Protein AF-A0A0N0D349-F1 (afdb_monom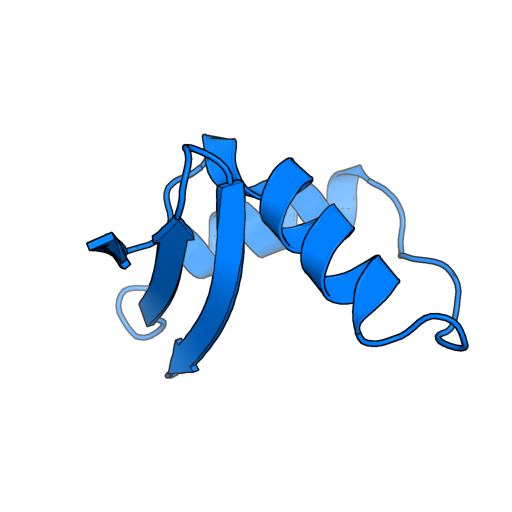er)

pLDDT: mean 92.61, std 5.79, range [74.38, 97.56]

Radius of gyration: 11.83 Å; Cα contacts (8 Å, |Δi|>4): 66; chains: 1; bounding box: 28×27×25 Å

Mean predicted aligned error: 3.41 Å

Nearest PDB structures (foldseek):
  8a9o-assembly1_B  TM=7.140E-01  e=7.196E-03  Acinetobacter baumannii
  8a9o-assembly1_A  TM=6.976E-01  e=1.073E-02  Acinetobacter baumannii
  8a9n-assembly1_B  TM=7.081E-01  e=1.828E-02  Acinetobacter baumannii
  5u08-assembly1_A  TM=6.680E-01  e=7.196E-03  uncultured bacterium
  7n1l-assembly6_L  TM=6.879E-01  e=1.401E-02  Brucella abortus 2308

Structure (mmCIF, N/CA/C/O backbone):
data_AF-A0A0N0D349-F1
#
_entry.id   AF-A0A0N0D349-F1
#
loop_
_atom_site.group_PDB
_atom_site.id
_atom_site.type_symbol
_atom_site.label_atom_id
_atom_site.label_alt_id
_atom_site.label_comp_id
_atom_site.label_asym_id
_atom_site.label_entity_id
_atom_site.label_seq_id
_atom_site.pdbx_PDB_ins_code
_atom_site.Cartn_x
_atom_site.Cartn_y
_atom_site.Cartn_z
_atom_site.occupancy
_atom_site.B_iso_or_equiv
_atom_site.auth_seq_id
_atom_site.auth_comp_id
_atom_site.auth_asym_id
_atom_site.auth_atom_id
_atom_site.pdbx_PDB_model_num
ATOM 1 N N . MET A 1 1 ? -13.651 -2.653 4.874 1.00 93.38 1 MET A N 1
ATOM 2 C CA . MET A 1 1 ? -13.447 -1.488 5.763 1.00 93.38 1 MET A CA 1
ATOM 3 C C . MET A 1 1 ? -12.518 -0.536 5.052 1.00 93.38 1 MET A C 1
ATOM 5 O O . MET A 1 1 ? -11.452 -0.972 4.636 1.00 93.38 1 MET A O 1
ATOM 9 N N . ILE A 1 2 ? -12.929 0.721 4.907 1.00 96.81 2 ILE A N 1
ATOM 10 C CA . ILE A 1 2 ? -12.095 1.771 4.318 1.00 96.81 2 ILE A CA 1
ATOM 11 C C . ILE A 1 2 ? -11.325 2.456 5.448 1.00 96.81 2 ILE A C 1
ATOM 13 O O . ILE A 1 2 ? -11.917 2.767 6.481 1.00 96.81 2 ILE A O 1
ATOM 17 N N . ARG A 1 3 ? -10.015 2.643 5.273 1.00 97.06 3 ARG A N 1
ATOM 18 C CA . ARG A 1 3 ? -9.137 3.344 6.223 1.00 97.06 3 ARG A CA 1
ATOM 19 C C . ARG A 1 3 ? -7.960 3.995 5.503 1.00 97.06 3 ARG A C 1
ATOM 21 O O . ARG A 1 3 ? -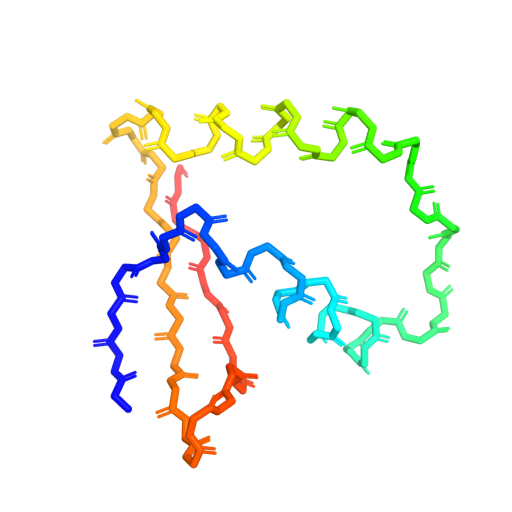7.663 3.622 4.370 1.00 97.06 3 ARG A O 1
ATOM 28 N N . GLU A 1 4 ? -7.274 4.913 6.175 1.00 96.31 4 GLU A N 1
ATOM 29 C CA . GLU A 1 4 ? -5.953 5.361 5.728 1.00 96.31 4 GLU A CA 1
ATOM 30 C C . GLU A 1 4 ? -4.960 4.192 5.737 1.00 96.31 4 GLU A C 1
ATOM 32 O O . GLU A 1 4 ? -5.042 3.269 6.565 1.00 96.31 4 GLU A O 1
ATOM 37 N N . ALA A 1 5 ? -4.055 4.209 4.766 1.00 96.81 5 ALA A N 1
ATOM 38 C CA . ALA A 1 5 ? -2.979 3.250 4.649 1.00 96.81 5 ALA A CA 1
ATOM 39 C C . ALA A 1 5 ? -1.946 3.466 5.759 1.00 96.81 5 ALA A C 1
ATOM 41 O O . ALA A 1 5 ? -1.676 4.585 6.188 1.00 96.81 5 ALA A O 1
ATOM 42 N N . ILE A 1 6 ? -1.349 2.373 6.216 1.00 96.31 6 ILE A N 1
ATOM 43 C CA . ILE A 1 6 ? -0.315 2.376 7.247 1.00 96.31 6 ILE A CA 1
ATOM 44 C C . ILE A 1 6 ? 0.979 1.800 6.689 1.00 96.31 6 ILE A C 1
ATOM 46 O O . ILE A 1 6 ? 0.987 1.088 5.687 1.00 96.31 6 ILE A O 1
ATOM 50 N N . ARG A 1 7 ? 2.095 2.044 7.382 1.00 96.19 7 ARG A N 1
ATOM 51 C CA . ARG A 1 7 ? 3.432 1.616 6.941 1.00 96.19 7 ARG A CA 1
ATOM 52 C C . ARG A 1 7 ? 3.509 0.146 6.517 1.00 96.19 7 ARG A C 1
ATOM 54 O O . ARG A 1 7 ? 4.171 -0.153 5.528 1.00 96.19 7 ARG A O 1
ATOM 61 N N . SER A 1 8 ? 2.831 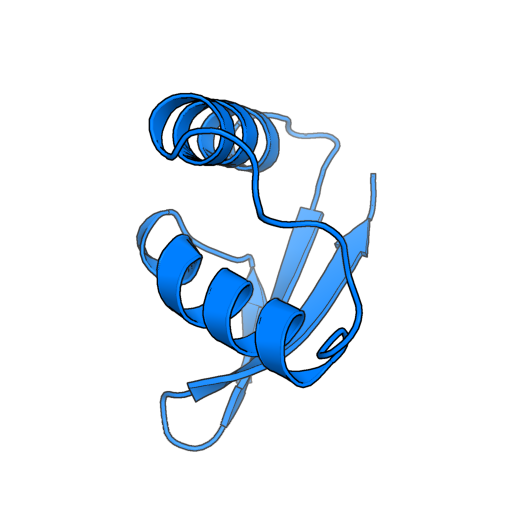-0.752 7.231 1.00 96.25 8 SER A N 1
ATOM 62 C CA . SER A 1 8 ? 2.849 -2.194 6.954 1.00 96.25 8 SER A CA 1
ATOM 63 C C . SER A 1 8 ? 2.064 -2.618 5.707 1.00 96.25 8 SER A C 1
ATOM 65 O O . SER A 1 8 ? 2.231 -3.751 5.270 1.00 96.25 8 SER A O 1
ATOM 67 N N . ASP A 1 9 ? 1.245 -1.743 5.117 1.00 96.88 9 ASP A N 1
ATOM 68 C CA . ASP A 1 9 ? 0.407 -2.077 3.956 1.00 96.88 9 ASP A CA 1
ATOM 69 C C . ASP A 1 9 ? 1.178 -2.144 2.634 1.00 96.88 9 ASP A C 1
ATOM 71 O O . ASP A 1 9 ? 0.624 -2.595 1.633 1.00 96.88 9 ASP A O 1
ATOM 75 N N . LEU A 1 10 ? 2.444 -1.711 2.606 1.00 96.44 10 LEU A N 1
ATOM 76 C CA . LEU A 1 10 ? 3.225 -1.585 1.372 1.00 96.44 10 LEU A CA 1
ATOM 77 C C . LEU A 1 10 ? 3.215 -2.864 0.528 1.00 96.44 10 LEU A C 1
ATOM 79 O O . LEU A 1 10 ? 3.007 -2.808 -0.678 1.00 96.44 10 LEU A O 1
ATOM 83 N N . ASN A 1 11 ? 3.421 -4.025 1.153 1.00 95.31 11 ASN A N 1
ATOM 84 C CA . ASN A 1 11 ? 3.467 -5.287 0.416 1.00 95.31 11 ASN A CA 1
ATOM 85 C C . ASN A 1 11 ? 2.103 -5.652 -0.187 1.00 95.31 11 ASN A C 1
ATOM 87 O O . ASN A 1 11 ? 2.045 -6.099 -1.328 1.00 95.31 11 ASN A O 1
ATOM 91 N N . ASP A 1 12 ? 1.014 -5.432 0.549 1.00 95.25 12 ASP A N 1
ATOM 92 C CA . ASP A 1 12 ? -0.338 -5.713 0.059 1.00 95.25 12 ASP A CA 1
ATOM 93 C C . ASP A 1 12 ? -0.743 -4.741 -1.059 1.00 95.25 12 ASP A C 1
ATOM 95 O O . ASP A 1 12 ? -1.386 -5.149 -2.024 1.00 95.25 12 ASP A O 1
ATOM 99 N N . LEU A 1 13 ? -0.303 -3.482 -0.979 1.00 95.00 13 LEU A N 1
ATOM 100 C CA . LEU A 1 13 ? -0.469 -2.490 -2.043 1.00 95.00 13 LEU A CA 1
ATOM 101 C C . LEU A 1 13 ? 0.316 -2.852 -3.310 1.00 95.00 13 LEU A C 1
ATOM 103 O O . LEU A 1 13 ? -0.242 -2.786 -4.399 1.00 95.00 13 LEU A O 1
ATOM 107 N N . LEU A 1 14 ? 1.577 -3.278 -3.190 1.00 93.75 14 LEU A N 1
ATOM 108 C CA . LEU A 1 14 ? 2.368 -3.728 -4.345 1.00 93.75 14 LEU A CA 1
ATOM 109 C C . LEU A 1 14 ? 1.763 -4.978 -4.994 1.00 93.75 14 LEU A C 1
ATOM 111 O O . LEU A 1 14 ? 1.746 -5.094 -6.216 1.00 93.75 14 LEU A O 1
ATOM 115 N N . ASN A 1 15 ? 1.225 -5.901 -4.193 1.00 92.50 15 ASN A N 1
ATOM 116 C CA . ASN A 1 15 ? 0.502 -7.062 -4.711 1.00 92.50 15 ASN A CA 1
ATOM 117 C C . ASN A 1 15 ? -0.768 -6.650 -5.466 1.00 92.50 15 ASN A C 1
ATOM 119 O O . ASN A 1 15 ? -1.052 -7.205 -6.526 1.00 92.50 15 ASN A O 1
ATOM 123 N N . LEU A 1 16 ? -1.512 -5.669 -4.945 1.00 93.25 16 LEU A N 1
ATOM 124 C CA . LEU A 1 16 ? -2.669 -5.103 -5.633 1.00 93.25 16 LEU A CA 1
ATOM 125 C C . LEU A 1 16 ? -2.260 -4.450 -6.961 1.00 93.25 16 LEU A C 1
ATOM 127 O O . LEU A 1 16 ? -2.862 -4.753 -7.986 1.00 93.25 16 LEU A O 1
ATOM 131 N N . TYR A 1 17 ? -1.237 -3.592 -6.969 1.00 91.62 17 TYR A N 1
ATOM 132 C CA . TYR A 1 17 ? -0.788 -2.916 -8.189 1.00 91.62 17 TYR A CA 1
ATOM 133 C C . TYR A 1 17 ? -0.237 -3.886 -9.231 1.00 91.62 17 TYR A C 1
ATOM 135 O O . TYR A 1 17 ? -0.569 -3.741 -10.401 1.00 91.62 17 TYR A O 1
ATOM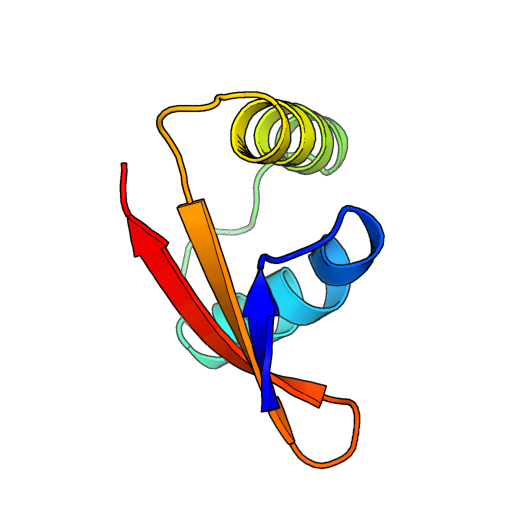 143 N N . ASN A 1 18 ? 0.476 -4.937 -8.816 1.00 89.94 18 ASN A N 1
ATOM 144 C CA . ASN A 1 18 ? 0.870 -6.029 -9.712 1.00 89.94 18 ASN A CA 1
ATOM 145 C C . ASN A 1 18 ? -0.328 -6.682 -10.399 1.00 89.94 18 ASN A C 1
ATOM 147 O O . ASN A 1 18 ? -0.274 -6.963 -11.589 1.00 89.94 18 ASN A O 1
ATOM 151 N N . HIS A 1 19 ? -1.399 -6.943 -9.647 1.00 88.94 19 HIS A N 1
ATOM 152 C CA . HIS A 1 19 ? -2.601 -7.560 -10.197 1.00 88.94 19 HIS A CA 1
ATOM 153 C C . HIS A 1 19 ? -3.364 -6.622 -11.143 1.00 88.94 19 HIS A C 1
ATOM 155 O O . HIS A 1 19 ? -3.940 -7.072 -12.127 1.00 88.94 19 HIS A O 1
ATOM 161 N N . LEU A 1 20 ? -3.378 -5.319 -10.852 1.00 87.62 20 LEU A N 1
ATOM 162 C CA . LEU A 1 20 ? -4.022 -4.319 -11.709 1.00 87.62 20 LEU A CA 1
ATOM 163 C C . LEU A 1 20 ? -3.217 -4.029 -12.983 1.00 87.62 20 LEU A C 1
ATOM 165 O O . LEU A 1 20 ? -3.801 -3.669 -14.003 1.00 87.62 20 LEU A O 1
ATOM 169 N N . HIS A 1 21 ? -1.897 -4.195 -12.921 1.00 85.12 21 HIS A N 1
ATOM 170 C CA . HIS A 1 21 ? -0.960 -3.817 -13.969 1.00 85.12 21 HIS A CA 1
ATOM 171 C C . HIS A 1 21 ? -0.003 -4.962 -14.315 1.00 85.12 21 HIS A C 1
ATOM 173 O O . HIS A 1 21 ? 1.217 -4.828 -14.246 1.00 85.12 21 HIS A O 1
ATOM 179 N N . GLU A 1 22 ? -0.558 -6.103 -14.729 1.00 74.94 22 GLU A N 1
ATOM 180 C CA . GLU A 1 22 ? 0.225 -7.309 -15.048 1.00 74.94 22 GLU A CA 1
ATOM 181 C C . GLU A 1 22 ? 1.259 -7.097 -16.177 1.00 74.94 22 GLU A C 1
ATOM 183 O O . GLU A 1 22 ? 2.191 -7.887 -16.317 1.00 74.94 22 GLU A O 1
ATOM 188 N N . THR A 1 23 ? 1.117 -6.033 -16.977 1.00 80.50 23 THR A N 1
ATOM 189 C CA . THR A 1 23 ? 1.998 -5.698 -18.108 1.00 80.50 23 THR A CA 1
ATOM 190 C C . THR A 1 23 ? 2.948 -4.526 -17.852 1.00 80.50 23 THR A C 1
ATOM 192 O O . THR A 1 23 ? 3.625 -4.093 -18.787 1.00 80.50 23 THR A O 1
ATOM 195 N N . ASP A 1 24 ? 2.983 -3.969 -16.640 1.00 77.56 24 ASP A N 1
ATOM 196 C CA . ASP A 1 24 ? 3.831 -2.811 -16.354 1.00 77.56 24 ASP A CA 1
ATOM 197 C C . ASP A 1 24 ? 5.323 -3.163 -16.317 1.00 77.56 24 ASP A C 1
ATOM 199 O O . ASP A 1 24 ? 5.746 -4.312 -16.158 1.00 77.56 24 ASP A O 1
ATOM 203 N N . SER A 1 25 ? 6.145 -2.125 -16.487 1.00 74.38 25 SER A N 1
ATOM 204 C CA . SER A 1 25 ? 7.596 -2.227 -16.327 1.00 74.38 25 SER A CA 1
ATOM 205 C C . SER A 1 25 ? 7.953 -2.748 -14.928 1.00 74.38 25 SER A C 1
ATOM 207 O O . SER A 1 25 ? 7.216 -2.487 -13.975 1.00 74.38 25 SER A O 1
ATOM 209 N N . PRO A 1 26 ? 9.090 -3.455 -14.768 1.00 82.38 26 PRO A N 1
ATOM 210 C CA . PRO A 1 26 ? 9.504 -3.956 -13.465 1.00 82.38 26 PRO A CA 1
ATOM 211 C C . PRO A 1 26 ? 9.593 -2.815 -12.456 1.00 82.38 26 PRO A C 1
ATOM 213 O O . PRO A 1 26 ? 10.021 -1.704 -12.788 1.00 82.38 26 PRO A O 1
ATOM 216 N N . TYR A 1 27 ? 9.218 -3.106 -11.211 1.00 83.19 27 TYR A N 1
ATOM 217 C CA . TYR A 1 27 ? 9.337 -2.118 -10.153 1.00 83.19 27 TYR A CA 1
ATOM 218 C C . TYR A 1 27 ? 10.781 -1.623 -9.993 1.00 83.19 27 TYR A C 1
ATOM 220 O O . TYR A 1 27 ? 11.729 -2.380 -10.231 1.00 83.19 27 TYR A O 1
ATOM 228 N N . PRO A 1 28 ? 10.958 -0.374 -9.528 1.00 87.88 28 PRO A N 1
ATOM 229 C CA . PRO A 1 28 ? 12.262 0.128 -9.122 1.00 87.88 28 PRO A CA 1
ATOM 230 C C . PRO A 1 28 ? 12.878 -0.692 -7.979 1.00 87.88 28 PRO A C 1
ATOM 232 O O . PRO A 1 28 ? 12.246 -1.574 -7.396 1.00 87.88 28 PRO A O 1
ATOM 235 N N . ASP A 1 29 ? 14.117 -0.363 -7.610 1.00 93.44 29 ASP A N 1
ATOM 236 C CA . ASP A 1 29 ? 14.767 -0.982 -6.453 1.00 93.44 29 ASP A CA 1
ATOM 237 C C . ASP A 1 29 ? 13.910 -0.859 -5.181 1.00 93.44 29 ASP A C 1
ATOM 239 O O . ASP A 1 29 ? 13.290 0.175 -4.908 1.00 93.44 29 ASP A O 1
ATOM 243 N N . ARG A 1 30 ? 13.920 -1.919 -4.366 1.00 93.62 30 ARG A N 1
ATOM 244 C CA . ARG A 1 30 ? 13.104 -2.016 -3.154 1.00 93.62 30 ARG A CA 1
ATOM 245 C C . ARG A 1 30 ? 13.328 -0.846 -2.194 1.00 93.62 30 ARG A C 1
ATOM 247 O O . ARG A 1 30 ? 12.364 -0.394 -1.580 1.00 93.62 30 ARG A O 1
ATOM 254 N N . LYS A 1 31 ? 14.558 -0.334 -2.074 1.00 95.56 31 LYS A N 1
ATOM 255 C CA . LYS A 1 31 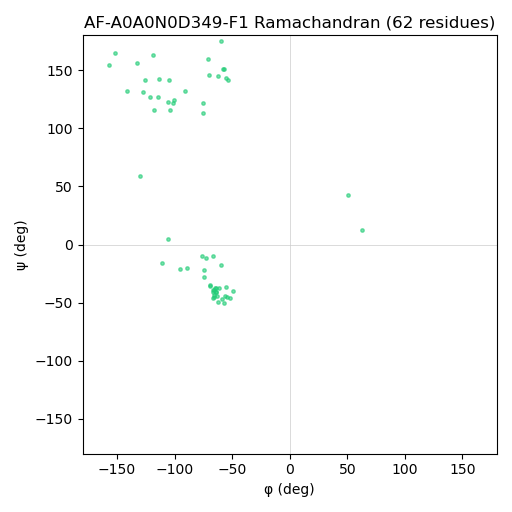? 14.862 0.797 -1.185 1.00 95.56 31 LYS A CA 1
ATOM 256 C C . LYS A 1 31 ? 14.181 2.076 -1.644 1.00 95.56 31 LYS A C 1
ATOM 258 O O . LYS A 1 31 ? 13.696 2.817 -0.798 1.00 95.56 31 LYS A O 1
ATOM 263 N N . LEU A 1 32 ? 14.128 2.311 -2.956 1.00 95.50 32 LEU A N 1
ATOM 264 C CA . LEU A 1 32 ? 13.455 3.479 -3.520 1.00 95.50 32 LEU A CA 1
ATOM 265 C C . LEU A 1 32 ? 11.946 3.405 -3.272 1.00 95.50 32 LEU A C 1
ATOM 267 O O . LEU A 1 32 ? 11.340 4.380 -2.846 1.00 95.50 32 LEU A O 1
ATOM 271 N N . ILE A 1 33 ? 11.347 2.227 -3.464 1.00 95.94 33 ILE A N 1
ATOM 272 C CA . ILE A 1 33 ? 9.924 2.013 -3.171 1.00 95.94 33 ILE A CA 1
ATOM 273 C C . ILE A 1 33 ? 9.627 2.298 -1.694 1.00 95.94 33 ILE A C 1
ATOM 275 O O . ILE A 1 33 ? 8.664 2.991 -1.373 1.00 95.94 33 ILE A O 1
ATOM 279 N N . GLU A 1 34 ? 10.451 1.776 -0.784 1.00 96.56 34 GLU A N 1
ATOM 280 C CA . GLU A 1 34 ? 10.273 1.978 0.654 1.00 96.56 34 GLU A CA 1
ATOM 281 C C . GLU A 1 34 ? 10.479 3.436 1.076 1.00 96.56 34 GLU A C 1
ATOM 283 O O . GLU A 1 34 ? 9.717 3.926 1.912 1.00 96.56 34 GLU A O 1
ATOM 288 N N . SER A 1 35 ? 11.457 4.147 0.502 1.00 97.00 35 SER A N 1
ATOM 289 C CA . SER A 1 35 ? 11.659 5.570 0.792 1.00 97.00 35 SER A CA 1
ATOM 290 C C . SER A 1 35 ? 10.493 6.414 0.285 1.00 97.00 35 SER A C 1
ATOM 292 O O . SER A 1 35 ? 9.947 7.199 1.054 1.00 97.00 35 SER A O 1
ATOM 294 N N . THR A 1 36 ? 10.039 6.189 -0.952 1.00 95.56 36 THR A N 1
ATOM 295 C CA . THR A 1 36 ? 8.870 6.882 -1.514 1.00 95.56 36 THR A CA 1
ATOM 296 C C . THR A 1 36 ? 7.606 6.582 -0.712 1.00 95.56 36 THR A C 1
ATOM 298 O O . THR A 1 36 ? 6.789 7.469 -0.479 1.00 95.56 36 THR A O 1
ATOM 301 N N . TRP A 1 37 ? 7.443 5.352 -0.221 1.00 96.62 37 TRP A N 1
ATOM 302 C CA . TRP A 1 37 ? 6.312 5.014 0.638 1.00 96.62 37 TRP A CA 1
ATOM 303 C C . TRP A 1 37 ? 6.323 5.780 1.963 1.00 96.62 37 TRP A C 1
ATOM 305 O O . TRP A 1 37 ? 5.283 6.256 2.415 1.00 96.62 37 TRP A O 1
ATOM 315 N N . ILE A 1 38 ? 7.497 5.931 2.580 1.00 96.38 38 ILE A N 1
ATOM 316 C CA . ILE A 1 38 ? 7.648 6.747 3.789 1.00 96.38 38 ILE A CA 1
ATOM 317 C C . ILE A 1 38 ? 7.314 8.211 3.486 1.00 96.38 38 ILE A C 1
ATOM 319 O O . ILE A 1 38 ? 6.576 8.820 4.255 1.00 96.38 38 ILE A O 1
ATOM 323 N N . GLU A 1 39 ? 7.794 8.757 2.369 1.00 95.88 39 GLU A N 1
ATOM 324 C CA . GLU A 1 39 ? 7.478 10.126 1.942 1.00 95.88 39 GLU A CA 1
ATOM 325 C C . GLU A 1 39 ? 5.964 10.330 1.811 1.00 95.88 39 GLU A C 1
ATOM 327 O O . GLU A 1 39 ? 5.424 11.218 2.469 1.00 95.88 39 GLU A O 1
ATOM 332 N N . ILE A 1 40 ? 5.268 9.439 1.094 1.00 94.81 40 ILE A N 1
ATOM 333 C CA . ILE A 1 40 ? 3.803 9.456 0.938 1.00 94.81 40 ILE A CA 1
ATOM 334 C C . ILE A 1 40 ? 3.085 9.467 2.291 1.00 94.81 40 ILE A C 1
ATOM 336 O O . ILE A 1 40 ? 2.145 10.229 2.478 1.00 94.81 40 ILE A O 1
ATOM 340 N N . LEU A 1 41 ? 3.516 8.635 3.244 1.00 95.12 41 LEU A N 1
ATOM 341 C CA . LEU A 1 41 ? 2.880 8.551 4.563 1.00 95.12 41 LEU A CA 1
ATOM 342 C C . LE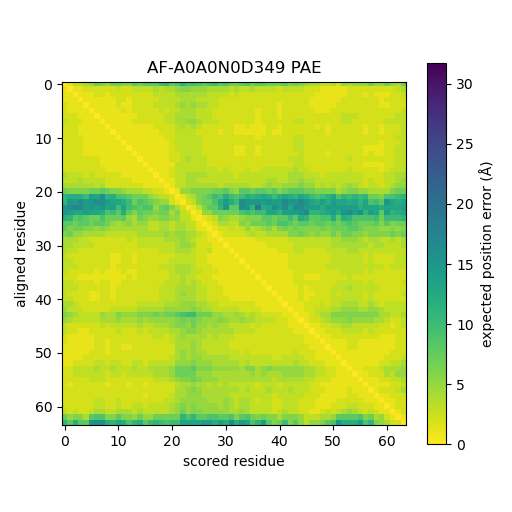U A 1 41 ? 3.192 9.741 5.480 1.00 95.12 41 LEU A C 1
ATOM 344 O O . LEU A 1 41 ? 2.480 9.964 6.458 1.00 95.12 41 LEU A O 1
ATOM 348 N N . THR A 1 42 ? 4.285 10.461 5.224 1.00 95.19 42 THR A N 1
ATOM 349 C CA . THR A 1 42 ? 4.705 11.611 6.044 1.00 95.19 42 THR A CA 1
ATOM 350 C C . THR A 1 42 ? 4.231 12.951 5.492 1.00 95.19 42 THR A C 1
ATOM 352 O O . THR A 1 42 ? 4.134 13.917 6.257 1.00 95.19 42 THR A O 1
ATOM 355 N N . ASP A 1 43 ? 3.906 13.023 4.200 1.00 95.12 43 ASP A N 1
ATOM 356 C CA . ASP A 1 43 ? 3.347 14.222 3.590 1.00 95.12 43 ASP A CA 1
ATOM 357 C C . ASP A 1 43 ? 1.874 14.397 3.982 1.00 95.12 43 ASP A C 1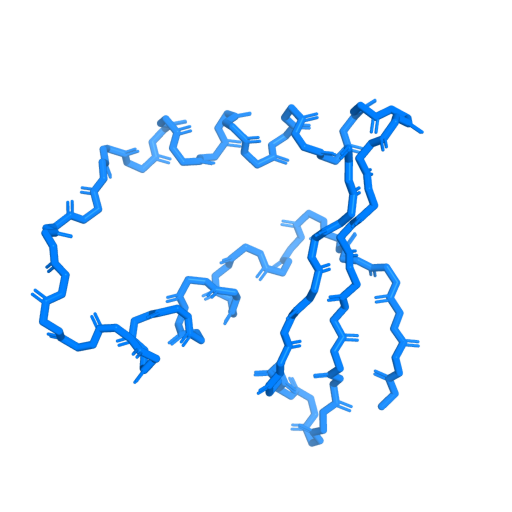
ATOM 359 O O . ASP A 1 43 ? 0.992 13.655 3.564 1.00 95.12 43 ASP A O 1
ATOM 363 N N . LYS A 1 44 ? 1.590 15.448 4.757 1.00 91.12 44 LYS A N 1
ATOM 364 C CA . LYS A 1 44 ? 0.235 15.784 5.224 1.00 91.12 44 LYS A CA 1
ATOM 365 C C . LYS A 1 44 ? -0.724 16.203 4.108 1.00 91.12 44 LYS A C 1
ATOM 367 O O . LYS A 1 44 ? -1.902 16.409 4.389 1.00 91.12 44 LYS A O 1
ATOM 372 N N . LYS A 1 45 ? -0.231 16.417 2.889 1.00 93.75 45 LYS A N 1
ATOM 373 C CA . LYS A 1 45 ? -1.057 16.730 1.720 1.00 93.75 45 LYS A CA 1
ATOM 374 C C . LYS A 1 45 ? -1.503 15.476 0.980 1.00 93.75 45 LYS A C 1
ATOM 376 O O . LYS A 1 45 ? -2.486 15.549 0.254 1.00 93.75 45 LYS 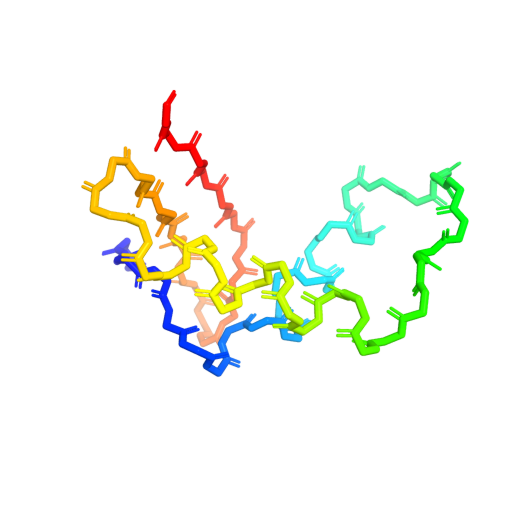A O 1
ATOM 381 N N . ILE A 1 46 ? -0.812 14.353 1.183 1.00 93.31 46 ILE A N 1
ATOM 382 C CA . ILE A 1 46 ? -1.097 13.098 0.500 1.00 93.31 46 ILE A CA 1
ATOM 383 C C . ILE A 1 46 ? -1.890 12.189 1.435 1.00 93.31 46 ILE A C 1
ATOM 385 O O . ILE A 1 46 ? -1.466 11.857 2.538 1.00 93.31 46 ILE A O 1
ATOM 389 N N . TYR A 1 47 ? -3.047 11.742 0.963 1.00 93.19 47 TYR A N 1
ATOM 390 C CA . TYR A 1 47 ? -3.909 10.795 1.651 1.00 93.19 47 TYR A CA 1
ATOM 391 C C . TYR A 1 47 ? -4.036 9.528 0.814 1.00 93.19 47 TYR A C 1
ATOM 393 O O . TYR A 1 47 ? -4.586 9.542 -0.288 1.00 93.19 47 TYR A O 1
ATOM 401 N N . CYS A 1 48 ? -3.544 8.414 1.351 1.00 96.19 48 CYS A N 1
ATOM 402 C CA . CYS A 1 48 ? -3.702 7.096 0.751 1.00 96.19 48 CYS A CA 1
ATOM 403 C C . CYS A 1 48 ? -4.776 6.319 1.515 1.00 96.19 48 CYS A C 1
ATOM 405 O O . CYS A 1 48 ? -4.602 6.005 2.692 1.00 96.19 48 CYS A O 1
ATOM 407 N N . PHE A 1 49 ? -5.882 5.994 0.850 1.00 96.94 49 PHE A N 1
ATOM 408 C CA . PHE A 1 49 ? -6.970 5.191 1.400 1.00 96.94 49 PHE A CA 1
ATOM 409 C C . PHE A 1 49 ? -6.950 3.781 0.822 1.00 96.94 49 PHE A C 1
ATOM 411 O O . PHE A 1 49 ? -6.739 3.589 -0.375 1.00 96.94 49 PHE A O 1
ATOM 418 N N . VAL A 1 50 ? -7.243 2.792 1.664 1.00 97.31 50 VAL A N 1
ATOM 419 C CA . VAL A 1 50 ? -7.342 1.381 1.280 1.00 97.31 50 VAL A CA 1
ATOM 420 C C . VAL A 1 50 ? -8.685 0.803 1.694 1.00 97.31 50 VAL A C 1
ATOM 422 O O . VAL A 1 50 ? -9.202 1.100 2.774 1.00 97.31 50 VAL A O 1
ATOM 425 N N . ASN A 1 51 ? -9.249 -0.058 0.847 1.00 97.56 51 ASN A N 1
ATOM 426 C CA . ASN A 1 51 ? -10.401 -0.876 1.206 1.00 97.56 51 ASN A CA 1
ATOM 427 C C . ASN A 1 51 ? -9.946 -2.298 1.535 1.00 97.56 51 ASN A C 1
ATOM 429 O O . ASN A 1 51 ? -9.359 -2.986 0.700 1.00 97.56 51 ASN A O 1
ATOM 433 N N . VAL A 1 52 ? -10.248 -2.741 2.754 1.00 96.75 52 VAL A N 1
ATOM 434 C CA . VAL A 1 52 ? -9.884 -4.064 3.263 1.00 96.75 52 VAL A CA 1
ATOM 435 C C . VAL A 1 52 ? -11.105 -4.980 3.303 1.00 96.75 52 VAL A C 1
ATOM 437 O O . VAL A 1 52 ? -12.081 -4.687 4.001 1.00 96.75 52 VAL A O 1
ATOM 440 N N . VAL A 1 53 ? -11.030 -6.124 2.623 1.00 96.31 53 VAL A N 1
ATOM 441 C CA . VAL A 1 53 ? -12.036 -7.198 2.645 1.00 96.31 53 VAL A CA 1
ATOM 442 C C . VAL A 1 53 ? -11.328 -8.507 2.979 1.00 96.31 53 VAL A C 1
ATOM 444 O O . VAL A 1 53 ? -10.291 -8.815 2.402 1.00 96.31 53 VAL A O 1
ATOM 447 N N . ASN A 1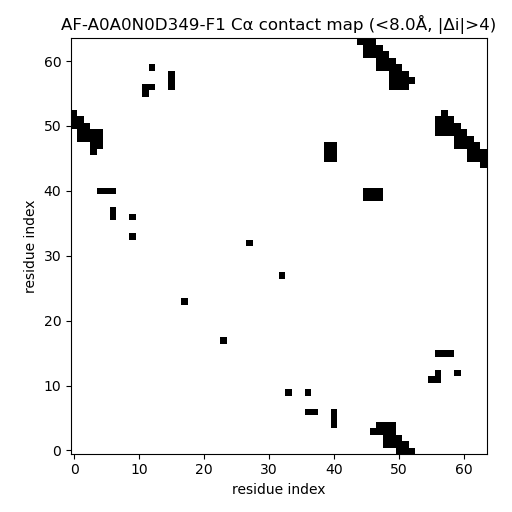 54 ? -11.847 -9.279 3.939 1.00 94.38 54 ASN A N 1
ATOM 448 C CA . ASN A 1 54 ? -11.240 -10.548 4.371 1.00 94.38 54 ASN A CA 1
ATOM 449 C C . ASN A 1 54 ? -9.737 -10.438 4.699 1.00 94.38 54 ASN A C 1
ATOM 451 O O . ASN A 1 54 ? -8.946 -11.300 4.325 1.00 94.38 54 ASN A O 1
ATOM 455 N N . LYS A 1 55 ? -9.349 -9.360 5.400 1.00 90.69 55 LYS A N 1
ATOM 456 C CA . LYS A 1 55 ? -7.955 -9.028 5.762 1.00 90.69 55 LYS A CA 1
ATOM 457 C C . LYS A 1 55 ? -7.013 -8.764 4.573 1.00 90.69 55 LYS A C 1
ATOM 459 O O . LYS A 1 55 ? -5.813 -8.694 4.787 1.00 90.69 55 LYS A O 1
ATOM 464 N N . LYS A 1 56 ? -7.533 -8.590 3.355 1.00 93.31 56 LYS A N 1
ATOM 465 C CA . LYS A 1 56 ? -6.757 -8.228 2.161 1.00 93.31 56 LYS A CA 1
ATOM 466 C C . LYS A 1 56 ? -7.139 -6.842 1.664 1.00 93.31 56 LYS A C 1
ATOM 468 O O . LYS A 1 56 ? -8.316 -6.482 1.700 1.00 93.31 56 LYS A O 1
ATOM 473 N N . ILE A 1 57 ? -6.159 -6.086 1.181 1.00 96.75 57 ILE A N 1
ATOM 474 C CA . ILE A 1 57 ? -6.401 -4.835 0.459 1.00 96.75 57 ILE A CA 1
ATOM 475 C C . ILE A 1 57 ? -6.899 -5.192 -0.944 1.00 96.75 57 ILE A C 1
ATOM 477 O O . ILE A 1 57 ? -6.229 -5.920 -1.669 1.00 96.75 57 ILE A O 1
ATOM 481 N N . VAL A 1 58 ? -8.093 -4.718 -1.303 1.00 95.75 58 VAL A N 1
ATOM 482 C CA . VAL A 1 58 ? -8.730 -5.010 -2.604 1.00 95.75 58 VAL A CA 1
ATOM 483 C C . VAL A 1 58 ? -8.805 -3.793 -3.522 1.00 95.75 58 VAL A C 1
ATOM 485 O O . VAL A 1 58 ? -9.046 -3.937 -4.713 1.00 95.75 58 VAL A O 1
ATOM 488 N N . SER A 1 59 ? -8.609 -2.594 -2.976 1.00 96.00 59 SER A N 1
ATOM 489 C CA . SER A 1 59 ? -8.516 -1.355 -3.745 1.00 96.00 59 SER A CA 1
ATOM 490 C C . SER A 1 59 ? -7.749 -0.297 -2.954 1.00 96.00 59 SER A C 1
ATOM 492 O O . SER A 1 59 ? -7.767 -0.309 -1.716 1.00 96.00 59 SER A O 1
ATOM 494 N N . SER A 1 60 ? -7.143 0.649 -3.665 1.00 95.19 60 SER A N 1
ATOM 495 C CA . SER A 1 60 ? -6.506 1.838 -3.103 1.00 95.19 60 SER A CA 1
ATOM 496 C C . SER A 1 60 ? -6.937 3.098 -3.856 1.00 95.19 60 SER A C 1
ATOM 498 O O . SER A 1 60 ? -7.368 3.035 -5.006 1.00 95.19 60 SER A O 1
ATOM 500 N N . CYS A 1 61 ? -6.854 4.243 -3.186 1.00 94.69 61 CYS A N 1
ATOM 501 C CA . CYS A 1 61 ? -7.034 5.563 -3.776 1.00 94.69 61 CYS A CA 1
ATOM 502 C C . CYS A 1 61 ? -6.023 6.518 -3.143 1.00 94.69 61 CYS A C 1
ATOM 504 O O . CYS A 1 61 ? -5.890 6.543 -1.919 1.00 94.69 61 CYS A O 1
ATOM 506 N N . ILE A 1 62 ? -5.318 7.286 -3.968 1.00 92.75 62 ILE A N 1
ATOM 507 C CA . ILE A 1 62 ? -4.361 8.298 -3.521 1.00 92.75 62 ILE A CA 1
ATOM 508 C C . ILE A 1 62 ? -4.911 9.659 -3.938 1.00 92.75 62 ILE A C 1
ATOM 510 O O . ILE A 1 62 ? -5.242 9.859 -5.104 1.00 92.75 62 ILE A O 1
ATOM 514 N N . ASN A 1 63 ? -5.017 10.573 -2.980 1.00 86.00 63 ASN A N 1
ATOM 515 C CA . ASN A 1 63 ? -5.397 11.965 -3.194 1.00 86.00 63 ASN A CA 1
ATOM 516 C C . ASN A 1 63 ? -4.265 12.859 -2.677 1.00 86.00 63 ASN A C 1
ATOM 518 O O . ASN A 1 63 ? -3.846 12.675 -1.536 1.00 86.00 63 ASN A O 1
ATOM 522 N N . GLY A 1 64 ? -3.763 13.783 -3.492 1.00 75.38 64 GLY A N 1
ATOM 523 C CA . GLY A 1 64 ? -2.619 14.644 -3.176 1.00 75.38 64 GLY A CA 1
ATOM 524 C C . GLY A 1 64 ? -2.528 15.842 -4.104 1.00 75.38 64 GLY A C 1
ATOM 525 O O . GLY A 1 64 ? -3.088 15.754 -5.220 1.00 75.38 64 GLY A O 1
#

Sequence (64 aa):
MIREAIRSDLNDLLNLYNHLHETDSPYPDRKLIESTWIEILTDKKIYCFVNVVNKKIVSSCING

Foldseek 3Di:
DKDWDDLVCLVLVVVLVCVVCVPDDDDDDPVVSSVVSVVQVPDPQKTKMFDADPNGTNDIDIGD

Solvent-accessible surface area (backbone atoms only — not comparable to full-atom values): 3899 Å² total; per-residue (Å²): 87,78,44,75,65,54,86,83,44,54,65,48,50,52,52,44,50,44,69,77,41,79,82,59,79,81,77,74,60,68,69,58,55,53,51,53,49,51,49,49,74,68,38,90,69,41,48,47,37,32,33,38,55,95,92,34,60,78,48,76,50,79,47,111

Secondary structure (DSSP, 8-state):
-EEE--GGGHHHHHHHHHHH-TTSPPP--HHHHHHHHHHHHH-TT-EEEEEEETTEEEEEEEE-